Protein AF-A0A2A3L273-F1 (afdb_monomer)

Radius of gy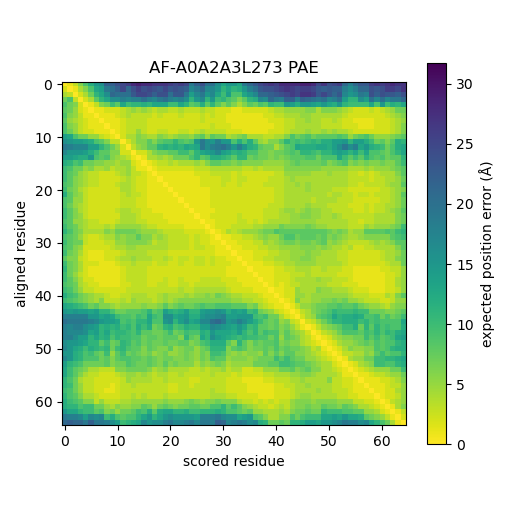ration: 12.55 Å; Cα contacts (8 Å, |Δi|>4): 99; chains: 1; bounding box: 20×26×38 Å

Organism: NCBI:txid439334

Solvent-accessible surface area (backbone atoms only — not comparable to full-atom values): 4142 Å² total; per-residue (Å²): 131,85,79,72,89,41,71,45,74,43,82,58,58,92,53,84,60,54,62,54,49,51,52,51,57,56,72,47,92,63,90,68,52,74,32,36,40,37,29,32,40,41,77,63,82,70,79,83,76,94,69,61,80,59,57,43,64,46,80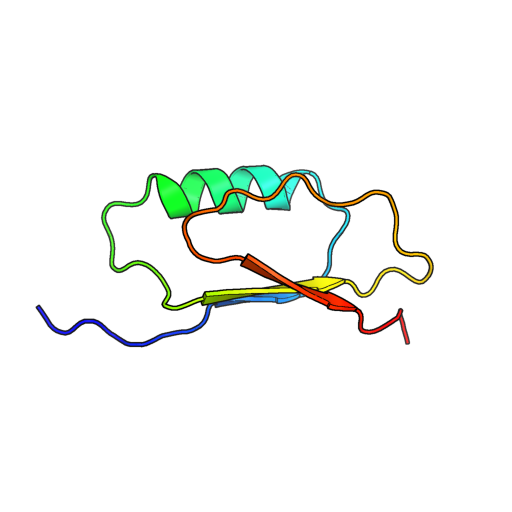,44,77,68,51,41,131

Nearest PDB structures (foldsee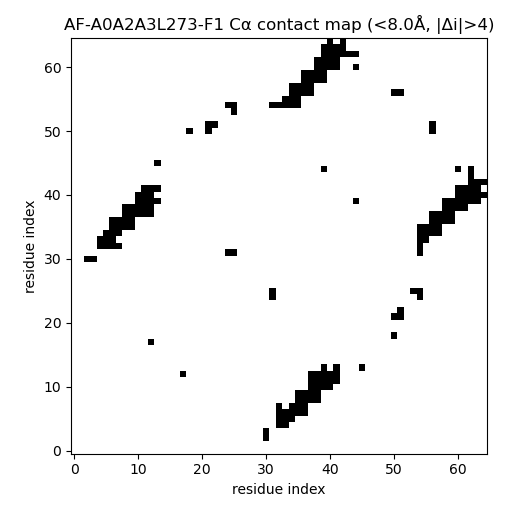k):
  7sck-assembly1_B  TM=5.858E-01  e=1.632E-01  Homo sapiens
  7scj-assembly1_B  TM=5.962E-01  e=1.433E-01  Homo sapiens
  7au2-assembly1_A  TM=6.006E-01  e=1.982E-01  Homo sapiens
  8og4-assembly1_A  TM=5.995E-01  e=6.373E-01  Homo sapiens
  7zay-assembly1_B  TM=4.249E-01  e=1.071E+00  Homo sapiens

pLDDT: mean 80.59, std 10.55, range [50.09, 92.69]

Mean predicted aligned error: 6.3 Å

Foldseek 3Di:
DDQPAAEAEAEEDDDPVVQVVQVCLQVDPDRHHCEYEYEHQDLDDDDDDPHDPPPPYDYHYPNHD

Sequence (65 aa):
MRHDDYTLVIPTVGRESLRRLLIALRESMGPQPLEVVVVDDRPRPGDDLPLPDDPPVRVLCSGGR

Structure (mmCIF, N/CA/C/O backbone):
data_AF-A0A2A3L273-F1
#
_entry.id   AF-A0A2A3L273-F1
#
loop_
_atom_site.group_PDB
_atom_site.id
_atom_site.type_symbol
_atom_site.label_atom_id
_atom_site.label_alt_id
_atom_site.label_comp_id
_atom_site.label_asym_id
_atom_site.label_entity_id
_atom_site.label_seq_id
_atom_site.pdbx_PDB_ins_code
_atom_site.Cartn_x
_atom_site.Cartn_y
_atom_site.Cartn_z
_atom_site.occupancy
_atom_site.B_iso_or_equiv
_atom_site.auth_seq_id
_atom_site.auth_comp_id
_atom_site.auth_asym_id
_atom_site.auth_atom_id
_atom_site.pdbx_PDB_model_num
ATOM 1 N N . MET A 1 1 ? 3.840 -11.065 -22.238 1.00 50.09 1 MET A N 1
ATOM 2 C CA . MET A 1 1 ? 4.120 -10.923 -20.795 1.00 50.09 1 MET A CA 1
ATOM 3 C C . MET A 1 1 ? 2.770 -10.906 -20.104 1.00 50.09 1 MET A C 1
ATOM 5 O O . MET A 1 1 ? 1.972 -10.050 -20.462 1.00 50.09 1 MET A O 1
ATOM 9 N N . ARG A 1 2 ? 2.436 -11.896 -19.266 1.00 55.06 2 ARG A N 1
ATOM 10 C CA . ARG A 1 2 ? 1.201 -11.797 -18.473 1.00 55.06 2 ARG A CA 1
ATOM 11 C C . ARG A 1 2 ? 1.436 -10.667 -17.470 1.00 55.06 2 ARG A C 1
ATOM 13 O O . ARG A 1 2 ? 2.468 -10.682 -16.808 1.00 55.06 2 ARG A O 1
ATOM 20 N N . HIS A 1 3 ? 0.566 -9.662 -17.457 1.00 59.09 3 HIS A N 1
ATOM 21 C CA . HIS A 1 3 ? 0.443 -8.814 -16.278 1.00 59.09 3 HIS A CA 1
ATOM 22 C C . HIS A 1 3 ? -0.239 -9.703 -15.245 1.00 59.09 3 HIS A C 1
ATOM 24 O O . HIS A 1 3 ? -1.363 -10.148 -15.476 1.00 59.09 3 HIS A O 1
ATOM 30 N N . ASP A 1 4 ? 0.481 -10.078 -14.194 1.00 69.19 4 ASP A N 1
ATOM 31 C CA . ASP A 1 4 ? -0.181 -10.634 -13.026 1.00 69.19 4 ASP A CA 1
ATOM 32 C C . ASP A 1 4 ? -0.896 -9.457 -12.363 1.00 69.19 4 ASP A C 1
ATOM 34 O O . ASP A 1 4 ? -0.255 -8.500 -11.934 1.00 69.19 4 ASP A O 1
ATOM 38 N N . ASP A 1 5 ? -2.226 -9.486 -12.356 1.00 85.06 5 ASP A N 1
ATOM 39 C CA . ASP A 1 5 ? -3.023 -8.459 -11.695 1.00 85.06 5 ASP A CA 1
ATOM 40 C C . ASP A 1 5 ? -2.976 -8.727 -10.189 1.00 85.06 5 ASP A C 1
ATOM 42 O O . ASP A 1 5 ? -3.639 -9.634 -9.680 1.00 85.06 5 ASP A O 1
ATOM 46 N N . TYR A 1 6 ? -2.159 -7.960 -9.467 1.00 90.94 6 TYR A N 1
ATOM 47 C CA . TYR A 1 6 ? -2.063 -8.063 -8.015 1.00 90.94 6 TYR A CA 1
ATOM 48 C C . TYR A 1 6 ? -2.173 -6.702 -7.328 1.00 90.94 6 TYR A C 1
ATOM 50 O O . TYR A 1 6 ? -1.760 -5.663 -7.844 1.00 90.94 6 TYR A O 1
ATOM 58 N N . THR A 1 7 ? -2.715 -6.742 -6.114 1.00 92.69 7 THR A N 1
ATOM 59 C CA . THR A 1 7 ? -2.771 -5.615 -5.181 1.00 92.69 7 THR A CA 1
ATOM 60 C C . THR A 1 7 ? -1.762 -5.858 -4.069 1.00 92.69 7 THR A C 1
ATOM 62 O O . THR A 1 7 ? -1.735 -6.937 -3.472 1.00 92.69 7 THR A O 1
ATOM 65 N N . LEU A 1 8 ? -0.943 -4.854 -3.762 1.00 92.25 8 LEU A N 1
ATOM 66 C CA . LEU A 1 8 ? -0.001 -4.919 -2.650 1.00 92.25 8 LEU A CA 1
ATOM 67 C C . LEU A 1 8 ? -0.641 -4.310 -1.401 1.00 92.25 8 LEU A C 1
ATOM 69 O O . LEU A 1 8 ? -0.946 -3.122 -1.382 1.00 92.25 8 LEU A O 1
ATOM 73 N N . VAL A 1 9 ? -0.812 -5.105 -0.344 1.00 92.25 9 VAL A N 1
ATOM 74 C CA . VAL A 1 9 ? -1.313 -4.617 0.949 1.00 92.25 9 VAL A CA 1
ATOM 75 C C . VAL A 1 9 ? -0.148 -4.476 1.921 1.00 92.25 9 VAL A C 1
ATOM 77 O O . VAL A 1 9 ? 0.533 -5.457 2.219 1.00 92.25 9 VAL A O 1
ATOM 80 N N . ILE A 1 10 ? 0.072 -3.267 2.435 1.00 90.31 10 I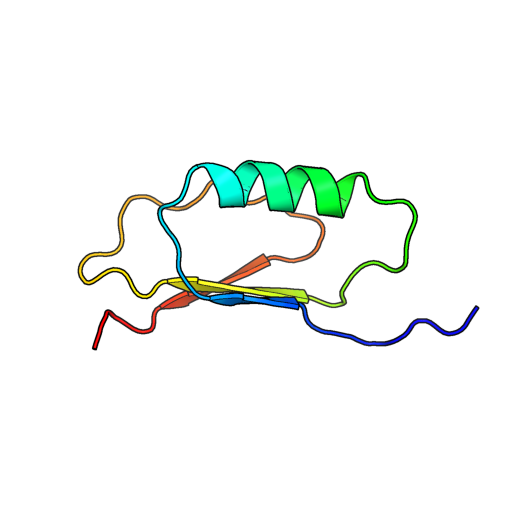LE A N 1
ATOM 81 C CA . ILE A 1 10 ? 1.109 -2.974 3.426 1.00 90.31 10 ILE A CA 1
ATOM 82 C C . ILE A 1 10 ? 0.418 -2.761 4.778 1.00 90.31 10 ILE A C 1
ATOM 84 O O . ILE A 1 10 ? -0.194 -1.709 4.993 1.00 90.31 10 ILE A O 1
ATOM 88 N N . PRO A 1 11 ? 0.465 -3.752 5.687 1.00 81.50 11 PRO A N 1
ATOM 89 C CA . PRO A 1 11 ? -0.119 -3.604 7.006 1.00 81.50 11 PRO A CA 1
ATOM 90 C C . PRO A 1 11 ? 0.736 -2.642 7.838 1.00 81.50 11 PRO A C 1
ATOM 92 O O . PRO A 1 11 ? 1.939 -2.861 7.999 1.00 81.50 11 PRO A O 1
ATOM 95 N N . THR A 1 12 ? 0.083 -1.629 8.410 1.00 73.69 12 THR A N 1
ATOM 96 C CA . THR A 1 12 ? 0.595 -0.597 9.330 1.00 73.69 12 THR A CA 1
ATOM 97 C C . THR A 1 12 ? 1.273 0.616 8.692 1.00 73.69 12 THR A C 1
ATOM 99 O O . THR A 1 12 ? 2.102 0.494 7.786 1.00 73.69 12 THR A O 1
ATOM 102 N N . VAL A 1 13 ? 0.986 1.804 9.235 1.00 73.06 13 VAL A N 1
ATOM 103 C CA . VAL A 1 13 ? 1.687 3.053 8.888 1.00 73.06 13 VAL A CA 1
ATOM 104 C C . VAL A 1 13 ? 2.407 3.675 10.081 1.00 73.06 13 VAL A C 1
ATOM 106 O O . VAL A 1 13 ? 2.174 3.324 11.233 1.00 73.06 13 VAL A O 1
ATOM 109 N N . GLY A 1 14 ? 3.293 4.635 9.791 1.00 64.81 14 GLY A N 1
ATOM 110 C CA . GLY A 1 14 ? 4.103 5.345 10.788 1.00 64.81 14 GLY A CA 1
ATOM 111 C C . GLY A 1 14 ? 5.560 4.887 10.851 1.00 64.81 14 GLY A C 1
ATOM 112 O O . GLY A 1 14 ? 6.286 5.272 11.762 1.00 64.81 14 GLY A O 1
ATOM 113 N N . ARG A 1 15 ? 6.005 4.063 9.895 1.00 71.88 15 ARG A N 1
ATOM 114 C CA . ARG A 1 15 ? 7.408 3.660 9.767 1.00 71.88 15 ARG A CA 1
ATOM 115 C C . ARG A 1 15 ? 8.089 4.434 8.646 1.00 71.88 15 ARG A C 1
ATOM 117 O O . ARG A 1 15 ? 7.621 4.416 7.510 1.00 71.88 15 ARG A O 1
ATOM 124 N N . GLU A 1 16 ? 9.276 4.964 8.932 1.00 74.19 16 GLU A N 1
ATOM 125 C CA . GLU A 1 16 ? 10.190 5.568 7.945 1.00 74.19 16 GLU A CA 1
ATOM 126 C C . GLU A 1 16 ? 10.492 4.648 6.744 1.00 74.19 16 GLU A C 1
ATOM 128 O O . GLU A 1 16 ? 10.903 5.087 5.670 1.00 74.19 16 GLU A O 1
ATOM 133 N N . SER A 1 17 ? 10.310 3.333 6.902 1.00 82.62 17 SER A N 1
ATOM 134 C CA . SER A 1 17 ? 10.488 2.359 5.825 1.00 82.62 17 SER A CA 1
ATOM 135 C C . SER A 1 17 ? 9.414 2.427 4.737 1.00 82.62 17 SER A C 1
ATOM 137 O O . SER A 1 17 ? 9.712 2.029 3.614 1.00 82.62 17 SER A O 1
ATOM 139 N N . LEU A 1 18 ? 8.206 2.935 5.020 1.00 85.62 18 LEU A N 1
ATOM 140 C CA . LEU A 1 18 ? 7.114 2.976 4.037 1.00 85.62 18 LEU A CA 1
ATOM 141 C C . LEU A 1 18 ? 7.488 3.844 2.833 1.00 85.62 18 LEU A C 1
ATOM 143 O O . LEU A 1 18 ? 7.381 3.400 1.695 1.00 85.62 18 LEU A O 1
ATOM 147 N N . ARG A 1 19 ? 8.035 5.040 3.075 1.00 83.12 19 ARG A N 1
ATOM 148 C CA . ARG A 1 19 ? 8.508 5.925 2.002 1.00 83.12 19 ARG A CA 1
ATOM 149 C C . ARG A 1 19 ? 9.565 5.246 1.129 1.00 83.12 19 ARG A C 1
ATOM 151 O O . ARG A 1 19 ? 9.495 5.320 -0.093 1.00 83.12 19 ARG A O 1
ATOM 158 N N . ARG A 1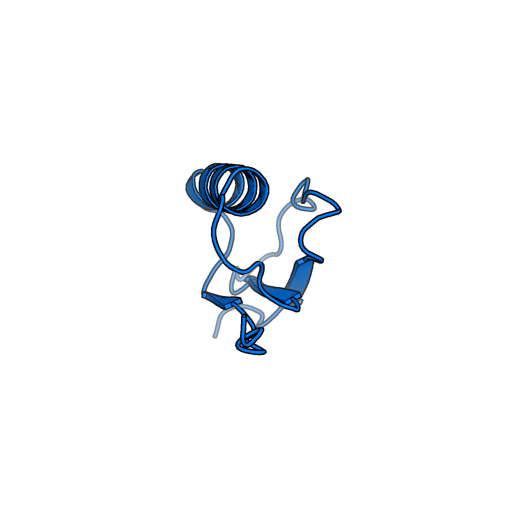 20 ? 10.534 4.563 1.750 1.00 86.44 20 ARG A N 1
ATOM 159 C CA . ARG A 1 20 ? 11.597 3.840 1.029 1.00 86.44 20 ARG A CA 1
ATOM 160 C C . ARG A 1 20 ? 11.044 2.702 0.176 1.00 86.44 20 ARG A C 1
ATOM 162 O O . ARG A 1 20 ? 11.498 2.530 -0.948 1.00 86.44 20 ARG A O 1
ATOM 169 N N . LEU A 1 21 ? 10.063 1.962 0.689 1.00 88.75 21 LEU A N 1
ATOM 170 C CA . LEU A 1 21 ? 9.386 0.907 -0.060 1.00 88.75 21 LEU A CA 1
ATOM 171 C C . LEU A 1 21 ? 8.651 1.466 -1.283 1.00 88.75 21 LEU A C 1
ATOM 173 O O . LEU A 1 21 ? 8.813 0.932 -2.373 1.00 88.75 21 LEU A O 1
ATOM 177 N N . LEU A 1 22 ? 7.894 2.553 -1.125 1.00 87.31 22 LEU A N 1
ATOM 178 C CA . LEU A 1 22 ? 7.145 3.162 -2.230 1.00 87.31 22 LEU A CA 1
ATOM 179 C C . LEU A 1 22 ? 8.073 3.694 -3.330 1.00 87.31 22 LEU A C 1
ATOM 181 O O . LEU A 1 22 ? 7.807 3.484 -4.509 1.00 87.31 22 LEU A O 1
ATOM 185 N N . ILE A 1 23 ? 9.205 4.300 -2.953 1.00 87.94 23 ILE A N 1
ATOM 186 C CA . ILE A 1 23 ? 10.247 4.696 -3.912 1.00 87.94 23 ILE A CA 1
ATOM 187 C C . ILE A 1 23 ? 10.805 3.464 -4.634 1.00 87.94 23 ILE A C 1
ATOM 189 O O . ILE A 1 23 ? 10.900 3.464 -5.855 1.00 87.94 23 ILE A O 1
ATOM 193 N N . ALA A 1 24 ? 11.147 2.401 -3.901 1.00 89.88 24 ALA A N 1
ATOM 194 C CA . ALA A 1 24 ? 11.700 1.189 -4.500 1.00 89.88 24 ALA A CA 1
ATOM 195 C C . ALA A 1 24 ? 10.714 0.489 -5.451 1.00 89.88 24 ALA A C 1
ATOM 197 O 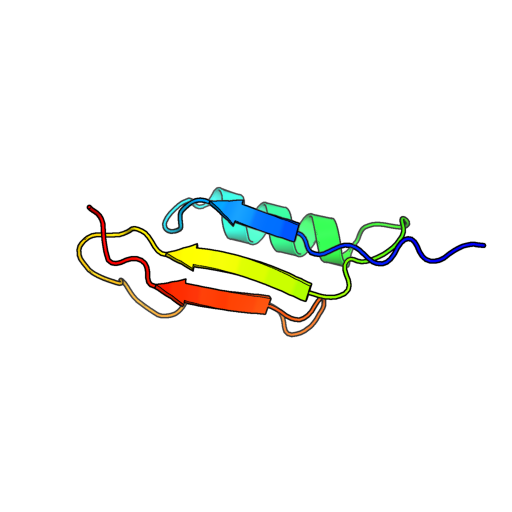O . ALA A 1 24 ? 11.141 -0.045 -6.469 1.00 89.88 24 ALA A O 1
ATOM 198 N N . LEU A 1 25 ? 9.412 0.509 -5.144 1.00 89.38 25 LEU A N 1
ATOM 199 C CA . LEU A 1 25 ? 8.365 -0.023 -6.021 1.00 89.38 25 LEU A CA 1
ATOM 200 C C . LEU A 1 25 ? 8.280 0.773 -7.324 1.00 89.38 25 LEU A C 1
ATOM 202 O O . LEU A 1 25 ? 8.331 0.171 -8.396 1.00 89.38 25 LEU A O 1
ATOM 206 N N . ARG A 1 26 ? 8.246 2.108 -7.237 1.00 87.19 26 ARG A N 1
ATOM 207 C CA . ARG A 1 26 ? 8.223 3.000 -8.406 1.00 87.19 26 ARG A CA 1
ATOM 208 C C . ARG A 1 26 ? 9.437 2.809 -9.323 1.00 87.19 26 ARG A C 1
ATOM 210 O O . ARG A 1 26 ? 9.295 2.851 -10.536 1.00 87.19 26 ARG A O 1
ATOM 217 N N . GLU A 1 27 ? 10.617 2.572 -8.756 1.00 90.19 27 GLU A N 1
ATOM 218 C CA . GLU A 1 27 ? 11.853 2.346 -9.523 1.00 90.19 27 GLU A CA 1
ATOM 219 C C . GLU A 1 27 ? 12.048 0.875 -9.952 1.00 90.19 27 GLU A C 1
ATOM 221 O O . GLU A 1 27 ? 13.056 0.532 -10.572 1.00 90.19 27 GLU A O 1
ATOM 226 N N . SER A 1 28 ? 11.125 -0.029 -9.601 1.00 89.94 28 SER A N 1
ATOM 227 C CA . SER A 1 28 ? 11.276 -1.450 -9.914 1.00 89.94 28 SER A CA 1
ATOM 228 C C . SER A 1 28 ? 10.984 -1.751 -11.389 1.00 89.94 28 SER A C 1
ATOM 230 O O . SER A 1 28 ? 10.035 -1.242 -11.979 1.00 89.94 28 SER A O 1
ATOM 232 N N . MET A 1 29 ? 11.794 -2.635 -11.978 1.00 87.38 29 MET A N 1
ATOM 233 C CA . MET A 1 29 ? 11.675 -3.058 -13.384 1.00 87.38 29 MET A CA 1
ATOM 234 C C . MET A 1 29 ? 10.716 -4.248 -13.583 1.00 87.38 29 MET A C 1
ATOM 236 O O . MET A 1 29 ? 10.634 -4.802 -14.679 1.00 87.38 29 MET A O 1
ATOM 240 N N . GLY A 1 30 ? 10.057 -4.702 -12.511 1.00 86.94 30 GLY A N 1
ATOM 241 C CA . GLY A 1 30 ? 9.099 -5.806 -12.539 1.00 86.94 30 GLY A CA 1
ATOM 242 C C . GLY A 1 30 ? 7.682 -5.348 -12.899 1.00 86.94 30 GLY A C 1
ATOM 243 O O . GLY A 1 30 ? 7.459 -4.161 -13.141 1.00 86.94 30 GLY A O 1
ATOM 244 N N . PRO A 1 31 ? 6.708 -6.275 -12.927 1.00 87.31 31 PRO A N 1
ATOM 245 C CA . PRO A 1 31 ? 5.298 -5.906 -12.981 1.00 87.31 31 PRO A CA 1
ATOM 246 C C . PRO A 1 31 ? 4.973 -4.918 -11.855 1.00 87.31 31 PRO A C 1
ATOM 248 O O . PRO A 1 31 ? 5.401 -5.125 -10.721 1.00 87.31 31 PRO A O 1
ATOM 251 N N . GLN A 1 32 ? 4.250 -3.846 -12.172 1.00 87.38 32 GLN A N 1
ATOM 252 C CA . GLN A 1 32 ? 3.746 -2.919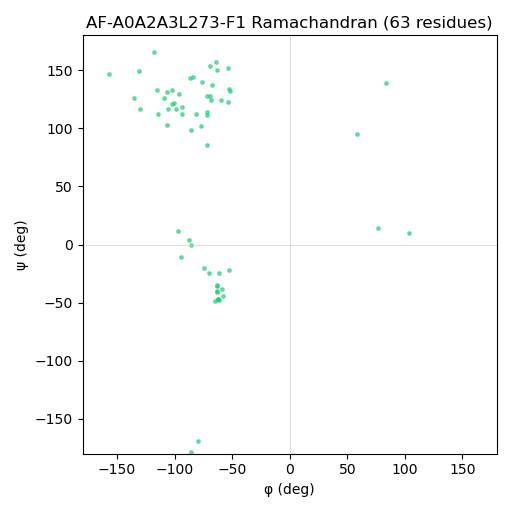 -11.160 1.00 87.38 32 GLN A CA 1
ATOM 253 C C . GLN A 1 32 ? 2.430 -3.463 -10.589 1.00 87.38 32 GLN A C 1
ATOM 255 O O . GLN A 1 32 ? 1.647 -4.055 -11.338 1.00 87.38 32 GLN A O 1
ATOM 260 N N . PRO A 1 33 ? 2.163 -3.277 -9.284 1.00 90.25 33 PRO A N 1
ATOM 261 C CA . PRO A 1 33 ? 0.856 -3.594 -8.729 1.00 90.25 33 PRO A CA 1
ATOM 262 C C . PRO A 1 33 ? -0.217 -2.708 -9.367 1.00 90.25 33 PRO A C 1
ATOM 264 O O . PRO A 1 33 ? 0.032 -1.546 -9.682 1.00 90.25 33 PRO A O 1
ATOM 267 N N . LEU A 1 34 ? -1.438 -3.232 -9.468 1.00 90.94 34 LEU A N 1
ATOM 268 C CA . LEU A 1 34 ? -2.599 -2.442 -9.890 1.00 90.94 34 LEU A CA 1
ATOM 269 C C . LEU A 1 34 ? -2.898 -1.306 -8.894 1.00 90.94 34 LEU A C 1
ATOM 271 O O . LEU A 1 34 ? -3.341 -0.226 -9.274 1.00 90.94 34 LEU A O 1
ATOM 275 N N . GLU A 1 35 ? -2.667 -1.575 -7.609 1.00 91.38 35 GLU A N 1
ATOM 276 C CA . GLU A 1 35 ? -2.890 -0.656 -6.496 1.00 91.38 35 GLU A CA 1
ATOM 277 C C . GLU A 1 35 ? -2.007 -1.062 -5.309 1.00 91.38 35 GLU A C 1
ATOM 279 O O . GLU A 1 35 ? -1.785 -2.253 -5.046 1.00 91.38 35 GLU A O 1
ATOM 284 N N . VAL A 1 36 ? -1.556 -0.067 -4.549 1.00 91.88 36 VAL A N 1
ATOM 285 C CA . VAL A 1 36 ? -0.971 -0.244 -3.221 1.00 91.88 36 VAL A CA 1
ATOM 286 C C . VAL A 1 36 ? -1.981 0.207 -2.166 1.00 91.88 36 VAL A C 1
ATOM 288 O O . VAL A 1 36 ? -2.328 1.383 -2.078 1.00 91.88 36 VAL A O 1
ATOM 291 N N . VAL A 1 37 ? -2.425 -0.721 -1.319 1.00 91.62 37 VAL A N 1
ATOM 292 C CA . VAL A 1 37 ? -3.282 -0.425 -0.166 1.00 91.62 37 VAL A CA 1
ATOM 293 C C . VAL A 1 37 ? -2.425 -0.362 1.085 1.00 91.62 37 VAL A C 1
ATOM 295 O O . VAL A 1 37 ? -1.841 -1.353 1.522 1.00 91.62 37 VAL A O 1
ATOM 298 N N . VAL A 1 38 ? -2.381 0.808 1.696 1.00 89.75 38 VAL A N 1
ATOM 299 C CA . VAL A 1 38 ? -1.664 1.056 2.937 1.00 89.75 38 VAL A CA 1
ATOM 300 C C . VAL A 1 38 ? -2.670 1.049 4.084 1.00 89.75 38 VAL A C 1
ATOM 302 O O . VAL A 1 38 ? -3.611 1.837 4.082 1.00 89.75 38 VAL A O 1
ATOM 305 N N . VAL A 1 39 ? -2.496 0.172 5.071 1.00 89.00 39 VAL A N 1
ATOM 306 C CA . VAL A 1 39 ? -3.409 0.103 6.223 1.00 89.00 39 VAL A CA 1
ATOM 307 C C . VAL A 1 39 ? -2.863 0.958 7.361 1.00 89.00 39 VAL A C 1
ATOM 309 O O . VAL A 1 39 ? -1.837 0.612 7.941 1.00 89.00 39 VAL A O 1
ATOM 312 N N . ASP A 1 40 ? -3.550 2.052 7.695 1.00 85.81 40 ASP A N 1
ATOM 313 C CA . ASP A 1 40 ? -3.260 2.875 8.872 1.00 85.81 40 ASP A CA 1
ATOM 314 C C . ASP A 1 40 ? -3.976 2.311 10.102 1.00 85.81 40 ASP A C 1
ATOM 316 O O . ASP A 1 40 ? -5.170 2.529 10.320 1.00 85.81 40 ASP A O 1
ATOM 320 N N . ASP A 1 41 ? -3.237 1.556 10.906 1.00 82.06 41 ASP A N 1
ATOM 321 C CA . ASP A 1 41 ? -3.688 0.986 12.170 1.00 82.06 41 ASP A CA 1
ATOM 322 C C . ASP A 1 41 ? -3.286 1.830 13.388 1.00 82.06 41 ASP A C 1
ATOM 324 O O . ASP A 1 41 ? -3.429 1.371 14.522 1.00 82.06 41 ASP A O 1
ATOM 328 N N . ARG A 1 42 ? -2.805 3.066 13.196 1.00 80.75 42 ARG A N 1
ATOM 329 C CA . ARG A 1 42 ? -2.438 3.925 14.324 1.00 80.75 42 ARG A CA 1
ATOM 330 C C . ARG A 1 42 ? -3.698 4.314 15.114 1.00 80.75 42 ARG A C 1
ATOM 332 O O . ARG A 1 42 ? -4.691 4.726 14.516 1.00 80.75 42 ARG A O 1
ATOM 339 N N . PRO A 1 43 ? -3.650 4.299 16.461 1.00 78.44 43 PRO A N 1
ATOM 340 C CA . PRO A 1 43 ? -4.764 4.750 17.306 1.00 78.44 43 PRO A CA 1
ATOM 341 C C . PRO A 1 43 ? -5.124 6.229 17.109 1.00 78.44 43 PRO A C 1
ATOM 343 O O . PRO A 1 43 ? -6.233 6.665 17.406 1.00 78.44 43 PRO A O 1
ATOM 346 N N . ARG A 1 44 ? -4.156 7.026 16.648 1.00 74.62 44 ARG A N 1
ATOM 347 C CA . ARG A 1 44 ? -4.349 8.402 16.199 1.00 74.62 44 ARG A CA 1
ATOM 348 C C . ARG A 1 44 ? -3.690 8.523 14.828 1.00 74.62 44 ARG A C 1
ATOM 350 O O . ARG A 1 44 ? -2.469 8.348 14.767 1.00 74.62 44 ARG A O 1
ATOM 357 N N . PRO A 1 45 ? -4.451 8.799 13.757 1.00 65.44 45 PRO A N 1
ATOM 358 C CA . PRO A 1 45 ? -3.843 9.120 12.480 1.00 65.44 45 PRO A CA 1
ATOM 359 C C . PRO A 1 45 ? -2.965 10.363 12.678 1.00 65.44 45 PRO A C 1
ATOM 361 O O . PRO A 1 45 ? -3.408 11.362 13.244 1.00 65.44 45 PRO A O 1
ATOM 364 N N . GLY A 1 46 ? -1.685 10.243 12.324 1.00 66.88 46 GLY A N 1
ATOM 365 C CA . GLY A 1 46 ? -0.769 11.383 12.236 1.00 66.88 46 GLY A CA 1
ATOM 366 C C . GLY A 1 46 ? -0.985 12.144 10.930 1.00 66.88 46 GLY A C 1
ATOM 367 O O . GLY A 1 46 ? -1.936 11.849 10.210 1.00 66.88 46 GLY A O 1
ATOM 368 N N . ASP A 1 47 ? -0.079 13.068 10.609 1.00 66.56 47 ASP A N 1
ATOM 369 C CA . ASP A 1 47 ? -0.130 13.825 9.353 1.00 66.56 47 ASP A CA 1
ATOM 370 C C . ASP A 1 47 ? -0.220 12.907 8.124 1.00 66.56 47 ASP A C 1
ATOM 372 O O . ASP A 1 47 ? 0.262 11.761 8.143 1.00 66.56 47 ASP A O 1
ATOM 376 N N . ASP A 1 48 ? -0.829 13.433 7.058 1.00 68.06 48 ASP A N 1
ATOM 377 C CA . ASP A 1 48 ? -0.922 12.753 5.770 1.00 68.06 48 ASP A CA 1
ATOM 378 C C . ASP A 1 48 ? 0.466 12.300 5.309 1.00 68.06 48 ASP A C 1
ATOM 380 O O . ASP A 1 48 ? 1.450 13.047 5.329 1.00 68.06 48 ASP A O 1
ATOM 384 N N . LEU A 1 49 ? 0.550 11.042 4.881 1.00 66.50 49 LEU A N 1
ATOM 385 C CA . LEU A 1 49 ? 1.766 10.522 4.278 1.00 66.50 49 LEU A CA 1
ATOM 386 C C . LEU A 1 49 ? 1.948 11.204 2.915 1.00 66.50 49 LEU A C 1
ATOM 388 O O . LEU A 1 49 ? 1.036 11.142 2.091 1.00 66.50 49 LEU A O 1
ATOM 392 N N . PRO A 1 50 ? 3.115 11.806 2.624 1.00 69.31 50 PRO A N 1
ATOM 393 C CA . PRO A 1 50 ? 3.431 12.262 1.278 1.00 69.31 50 PRO A CA 1
ATOM 394 C C . PRO A 1 50 ? 3.688 11.028 0.405 1.00 69.31 50 PRO A C 1
ATOM 396 O O . PRO A 1 50 ? 4.817 10.538 0.303 1.00 69.31 50 PRO A O 1
ATOM 399 N N . LEU A 1 51 ? 2.609 10.472 -0.140 1.00 72.25 51 LEU A N 1
ATOM 400 C CA . LEU A 1 51 ? 2.615 9.287 -0.987 1.00 72.25 51 LEU A CA 1
ATOM 401 C C . LEU A 1 51 ? 2.852 9.700 -2.449 1.00 72.25 51 LEU A C 1
ATOM 403 O O . LEU A 1 51 ? 2.386 10.762 -2.858 1.00 72.25 51 LEU A O 1
ATOM 407 N N . PRO A 1 52 ? 3.600 8.906 -3.233 1.00 73.00 52 PRO A N 1
ATOM 408 C CA . PRO A 1 52 ? 3.714 9.126 -4.669 1.00 73.00 52 PRO A CA 1
ATOM 409 C C . PRO A 1 52 ? 2.388 8.806 -5.377 1.00 73.00 52 PRO A C 1
ATOM 411 O O . PRO A 1 52 ? 1.631 7.957 -4.911 1.00 73.00 52 PRO A O 1
ATOM 414 N N . ASP A 1 53 ? 2.151 9.445 -6.526 1.00 73.56 53 ASP A N 1
ATOM 415 C CA . ASP A 1 53 ? 0.961 9.196 -7.357 1.00 73.56 53 ASP A CA 1
ATOM 416 C C . ASP A 1 53 ? 1.028 7.858 -8.126 1.00 73.56 53 ASP A C 1
ATOM 418 O O . ASP A 1 53 ? -0.001 7.335 -8.549 1.00 73.56 53 ASP A O 1
ATOM 422 N N . ASP A 1 54 ? 2.235 7.305 -8.305 1.00 77.88 54 ASP A N 1
ATOM 423 C CA . ASP A 1 54 ? 2.498 6.075 -9.061 1.00 77.88 54 ASP A CA 1
ATOM 424 C C . ASP A 1 54 ? 3.469 5.143 -8.296 1.00 77.88 54 ASP A C 1
ATOM 426 O O . ASP A 1 54 ? 4.562 5.599 -7.915 1.00 77.88 54 ASP A O 1
ATOM 430 N N . PRO A 1 55 ? 3.109 3.862 -8.051 1.00 81.19 55 PRO A N 1
ATOM 431 C CA . PRO A 1 55 ? 1.798 3.238 -8.309 1.00 81.19 55 PRO A CA 1
ATOM 432 C C . PRO A 1 55 ? 0.671 3.859 -7.462 1.00 81.19 55 PRO A C 1
ATOM 434 O O . PRO A 1 55 ? 0.967 4.400 -6.395 1.00 81.19 55 PRO A O 1
ATOM 437 N N . PRO A 1 56 ? -0.612 3.759 -7.876 1.00 87.12 56 PRO A N 1
ATOM 438 C CA . PRO A 1 56 ? -1.731 4.323 -7.124 1.00 87.12 56 PRO A CA 1
ATOM 439 C C . PRO A 1 56 ? -1.739 3.837 -5.673 1.00 87.12 56 PRO A C 1
ATOM 441 O O . PRO A 1 56 ? -1.796 2.630 -5.419 1.00 87.12 56 PRO A O 1
ATOM 444 N N . VAL A 1 57 ? -1.701 4.772 -4.719 1.00 89.00 57 VAL A N 1
ATOM 445 C CA . VAL A 1 57 ? -1.716 4.456 -3.286 1.00 89.00 57 VAL A CA 1
ATOM 446 C C . VAL A 1 57 ? -3.043 4.862 -2.653 1.00 89.00 57 VAL A C 1
ATOM 448 O O . VAL A 1 57 ? -3.437 6.026 -2.702 1.00 89.00 57 VAL A O 1
ATOM 451 N N . ARG A 1 58 ? -3.706 3.917 -1.981 1.00 89.62 58 ARG A N 1
ATOM 452 C CA . ARG A 1 58 ? -4.883 4.178 -1.144 1.00 89.62 58 ARG A CA 1
ATOM 453 C C . ARG A 1 58 ? -4.586 3.864 0.313 1.00 89.62 58 ARG A C 1
ATOM 455 O O . ARG A 1 58 ? -4.093 2.785 0.634 1.00 89.62 58 ARG A O 1
ATOM 462 N N . VAL A 1 59 ? -4.949 4.779 1.208 1.00 87.81 59 VAL A N 1
ATOM 463 C CA . VAL A 1 59 ? -4.838 4.572 2.658 1.00 87.81 59 VAL A CA 1
ATOM 464 C C . VAL A 1 59 ? -6.176 4.089 3.221 1.00 87.81 59 VAL A C 1
ATOM 466 O O . VAL A 1 59 ? -7.223 4.677 2.954 1.00 87.81 59 VAL A O 1
ATOM 469 N N . LEU A 1 60 ? -6.148 3.008 3.999 1.00 89.62 60 LEU A N 1
ATOM 470 C CA . LEU A 1 60 ? -7.290 2.460 4.726 1.00 89.62 60 LEU A CA 1
ATOM 471 C C . LEU A 1 60 ? -7.045 2.586 6.231 1.00 89.62 60 LEU A C 1
ATOM 473 O O . LEU A 1 60 ? -6.188 1.898 6.775 1.00 89.62 60 LEU A O 1
ATOM 477 N N . CYS A 1 61 ? -7.814 3.435 6.910 1.00 86.38 61 CYS A N 1
ATOM 478 C CA . CYS A 1 61 ? -7.701 3.619 8.356 1.00 86.38 61 CYS A CA 1
ATOM 479 C C . CYS A 1 61 ? -8.468 2.515 9.098 1.00 86.38 61 CYS A C 1
ATOM 481 O O . CYS A 1 61 ? -9.697 2.474 9.047 1.00 86.38 61 CYS A O 1
ATOM 483 N N . SER A 1 62 ? -7.763 1.621 9.796 1.00 81.25 62 SER A N 1
ATOM 484 C CA . SER A 1 62 ? -8.372 0.569 10.625 1.00 81.25 62 SER A CA 1
ATOM 485 C C . SER A 1 62 ? -8.521 0.962 12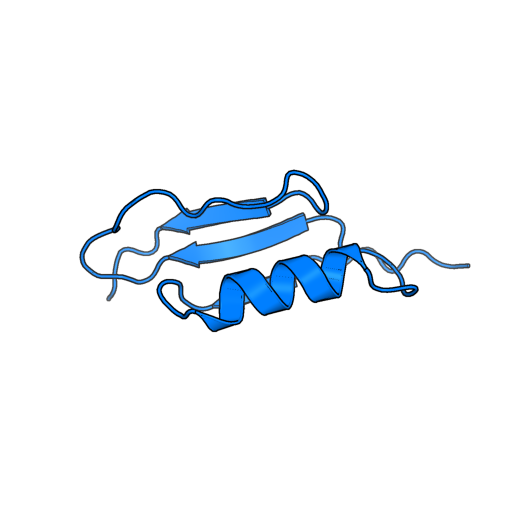.098 1.00 81.25 62 SER A C 1
ATOM 487 O O . SER A 1 62 ? -9.205 0.257 12.839 1.00 81.25 62 SER A O 1
ATOM 489 N N . GLY A 1 63 ? -7.903 2.074 12.518 1.00 70.31 63 GLY A N 1
ATOM 490 C CA . GLY A 1 63 ? -8.159 2.735 13.803 1.00 70.31 63 GLY A CA 1
ATOM 491 C C . GLY A 1 63 ? -7.551 2.081 15.046 1.00 70.31 63 GLY A C 1
ATOM 492 O O . GLY A 1 63 ? -7.962 2.449 16.138 1.00 70.31 63 GLY A O 1
ATOM 493 N N . GLY A 1 64 ? -6.602 1.146 14.891 1.00 65.56 64 GLY A N 1
ATOM 494 C CA . GLY A 1 64 ? -5.901 0.467 15.992 1.00 65.56 64 GLY A CA 1
ATOM 495 C C . GLY A 1 64 ? -6.842 -0.272 16.950 1.00 65.56 64 GLY A C 1
ATOM 496 O O . GLY A 1 64 ? -7.384 0.330 17.870 1.00 65.56 64 GLY A O 1
ATOM 497 N N . ARG A 1 65 ? -7.054 -1.575 16.736 1.00 61.00 65 ARG A N 1
ATOM 498 C CA . ARG A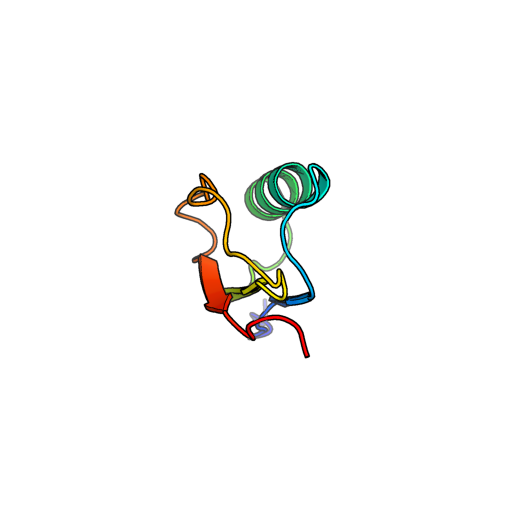 1 65 ? -7.841 -2.409 17.663 1.00 61.00 65 ARG A CA 1
ATOM 499 C C . ARG A 1 65 ? -7.004 -2.915 18.826 1.00 61.00 65 ARG A C 1
ATOM 501 O O . ARG A 1 65 ? -5.841 -3.293 18.567 1.00 61.00 65 ARG A O 1
#

Secondary structure (DSSP, 8-state):
------EEEEE----THHHHHHHHHHT-SSPPPSEEEEEE--SS--SPP---SSS-EEEEE----